Protein AF-A0A368XUX5-F1 (afdb_monomer)

pLDDT: mean 76.28, std 16.82, range [37.91, 93.5]

Foldseek 3Di:
DDPPPPPPPQPDQDPVLVVVLVVLVVVLVVLVPDPDRDPVVNVVSVVVSCVSSCVRVVVPPPD

Mean predicted aligned error: 11.17 Å

Solvent-accessible surface area (backbone atoms only — not comparable to full-atom values): 4020 Å² total; per-residue (Å²): 134,87,82,78,78,70,77,73,82,71,72,75,66,52,73,68,52,49,52,49,52,52,51,54,52,50,54,49,49,54,44,66,69,41,97,76,52,57,65,67,59,49,50,54,50,52,54,50,51,49,51,68,60,40,71,66,52,70,78,76,80,78,126

Organism: NCBI:txid545864

Secondary structure (DSSP, 8-state):
-----PPP---PPPHHHHHHHHHHHHHHHHHHSSSS--HHHHHHHHHHHHHHHHTTTTTSS--

Sequence (63 aa):
MPDHRQPAPRPTPSLRQARLIGRLRATLFELQCDADPDPVAIDRLMRRLARVRGHGSRSFLRA

Structure (mmCIF, N/CA/C/O backbone):
data_AF-A0A368XUX5-F1
#
_entry.id   AF-A0A368XUX5-F1
#
loop_
_atom_site.group_PDB
_atom_site.id
_atom_site.type_symbol
_atom_site.label_atom_id
_atom_site.label_alt_id
_atom_site.label_comp_id
_atom_site.label_asym_id
_atom_site.label_entity_id
_atom_site.label_seq_id
_atom_site.pdbx_PDB_ins_code
_atom_site.Cartn_x
_atom_site.Cartn_y
_atom_site.Cartn_z
_atom_site.occupancy
_atom_site.B_iso_or_equiv
_atom_site.auth_seq_id
_atom_site.auth_comp_id
_atom_site.auth_asym_id
_atom_site.auth_atom_id
_atom_site.pdbx_PDB_model_num
ATOM 1 N N . MET A 1 1 ? -42.334 11.045 9.793 1.00 45.19 1 MET A N 1
ATOM 2 C CA . MET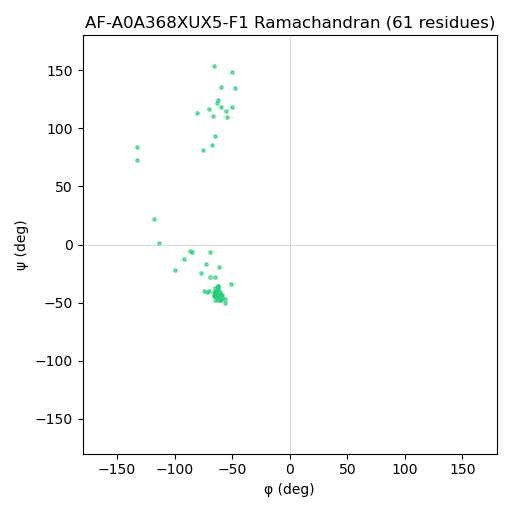 A 1 1 ? -41.276 10.700 10.767 1.00 45.19 1 MET A CA 1
ATOM 3 C C . MET A 1 1 ? -39.960 10.576 10.010 1.00 45.19 1 MET A C 1
ATOM 5 O O . MET A 1 1 ? -39.910 9.723 9.132 1.00 45.19 1 MET A O 1
ATOM 9 N N . PRO A 1 2 ? -38.946 11.435 10.226 1.00 55.56 2 PRO A N 1
ATOM 10 C CA . PRO A 1 2 ? -37.669 11.289 9.537 1.00 55.56 2 PRO A CA 1
ATOM 11 C C . PRO A 1 2 ? -36.824 10.214 10.235 1.00 55.56 2 PRO A C 1
ATOM 13 O O . PRO A 1 2 ? -36.412 10.381 11.384 1.00 55.56 2 PRO A O 1
ATOM 16 N N . ASP A 1 3 ? -36.597 9.107 9.529 1.00 58.12 3 ASP A N 1
ATOM 17 C CA . ASP A 1 3 ? -35.752 7.976 9.924 1.00 58.12 3 ASP A CA 1
ATOM 18 C C . ASP A 1 3 ? -34.290 8.453 10.027 1.00 58.12 3 ASP A C 1
ATOM 20 O O . ASP A 1 3 ? -33.562 8.546 9.036 1.00 58.12 3 ASP A O 1
ATOM 24 N N . HIS A 1 4 ? -33.859 8.842 11.229 1.00 60.56 4 HIS A N 1
ATOM 25 C CA . HIS A 1 4 ? -32.464 9.180 11.504 1.00 60.56 4 HIS A CA 1
ATOM 26 C C . HIS A 1 4 ? -31.657 7.882 11.592 1.00 60.56 4 HIS A C 1
ATOM 28 O O . HIS A 1 4 ? -31.372 7.382 12.680 1.00 60.56 4 HIS A O 1
ATOM 34 N N . ARG A 1 5 ? -31.269 7.321 10.440 1.00 61.69 5 ARG A N 1
ATOM 35 C CA . ARG A 1 5 ? -30.250 6.264 10.380 1.00 61.69 5 ARG A CA 1
ATOM 36 C C . ARG A 1 5 ? -28.909 6.859 10.779 1.00 61.69 5 ARG A C 1
ATOM 38 O O . ARG A 1 5 ? -28.130 7.308 9.941 1.00 61.69 5 ARG A O 1
ATOM 45 N N . 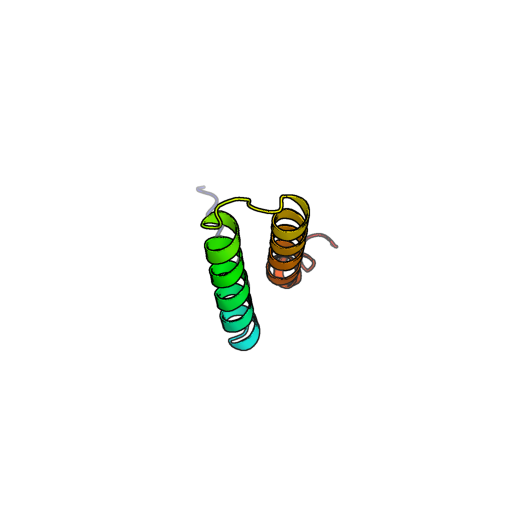GLN A 1 6 ? -28.669 6.893 12.082 1.00 55.88 6 GLN A N 1
ATOM 46 C CA . GLN A 1 6 ? -27.383 7.212 12.674 1.00 55.88 6 GLN A CA 1
ATOM 47 C C . GLN A 1 6 ? -26.325 6.332 11.979 1.00 55.88 6 GLN A C 1
ATOM 49 O O . GLN A 1 6 ? -26.458 5.104 12.008 1.00 55.88 6 GLN A O 1
ATOM 54 N N . PRO A 1 7 ? -25.324 6.907 11.279 1.00 56.69 7 PRO A N 1
ATOM 55 C CA . PRO A 1 7 ? -24.312 6.105 10.612 1.00 56.69 7 PRO A CA 1
ATOM 56 C C . PRO A 1 7 ? -23.620 5.275 11.687 1.00 56.69 7 PRO A C 1
ATOM 58 O O . PRO A 1 7 ? -23.068 5.833 12.637 1.00 56.69 7 PRO A O 1
ATOM 61 N N . ALA A 1 8 ? -23.717 3.948 11.565 1.00 58.72 8 ALA A N 1
ATOM 62 C CA . ALA A 1 8 ? -23.157 3.019 12.533 1.00 58.72 8 ALA A CA 1
ATOM 63 C C . ALA A 1 8 ? -21.712 3.434 12.862 1.00 58.72 8 ALA A C 1
ATOM 65 O O . ALA A 1 8 ? -20.961 3.771 11.933 1.00 58.72 8 ALA A O 1
ATOM 66 N N . PRO A 1 9 ? -21.323 3.458 14.151 1.00 56.88 9 PRO A N 1
ATOM 67 C CA . PRO A 1 9 ? -19.992 3.872 14.562 1.00 56.88 9 PRO A CA 1
ATOM 68 C C . PRO A 1 9 ? -18.975 3.035 13.795 1.00 56.88 9 PRO A C 1
ATOM 70 O O . PRO A 1 9 ? -18.868 1.821 13.977 1.00 56.88 9 PRO A O 1
ATOM 73 N N . ARG A 1 10 ? -18.267 3.685 12.866 1.00 60.91 10 ARG A N 1
ATOM 74 C CA . ARG A 1 10 ? -17.220 3.026 12.094 1.00 60.91 10 ARG A CA 1
ATOM 75 C C . ARG A 1 10 ? -16.174 2.582 13.109 1.00 60.91 10 ARG A C 1
ATOM 77 O O . ARG A 1 10 ? -15.711 3.442 13.860 1.00 60.91 10 ARG A O 1
ATOM 84 N N . PRO A 1 11 ? -15.808 1.292 13.160 1.00 58.84 11 PRO A N 1
ATOM 85 C CA . PRO A 1 11 ? -14.810 0.825 14.104 1.00 58.84 11 PRO A CA 1
ATOM 86 C C . PRO A 1 11 ? -13.546 1.653 13.893 1.00 58.84 11 PRO A C 1
ATOM 88 O O . PRO A 1 11 ? -12.954 1.645 12.809 1.00 58.84 11 PRO A O 1
ATOM 91 N N . THR A 1 12 ? -13.180 2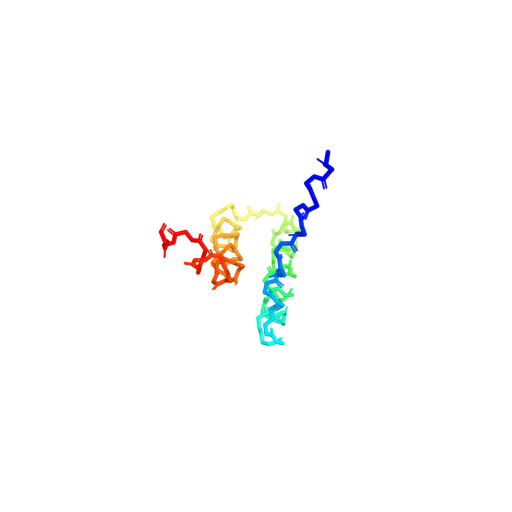.434 14.907 1.00 62.53 12 THR A N 1
ATOM 92 C CA . THR A 1 12 ? -11.947 3.206 14.886 1.00 62.53 12 THR A CA 1
ATOM 93 C C . THR A 1 12 ? -10.805 2.201 14.816 1.00 62.53 12 THR A C 1
ATOM 95 O O . THR A 1 12 ? -10.716 1.308 15.663 1.00 62.53 12 THR A O 1
ATOM 98 N N . PRO A 1 13 ? -9.952 2.270 13.779 1.00 63.44 13 PRO A N 1
ATOM 99 C CA . PRO A 1 13 ? -8.854 1.333 13.662 1.00 63.44 13 PRO A CA 1
ATOM 100 C C . PRO A 1 13 ? -7.967 1.485 14.893 1.00 63.44 13 PRO A C 1
ATOM 102 O O . PRO A 1 13 ? -7.632 2.600 15.299 1.00 63.44 13 PRO A O 1
ATOM 105 N N . SER A 1 14 ? -7.559 0.359 15.472 1.00 78.00 14 SER A N 1
ATOM 106 C CA .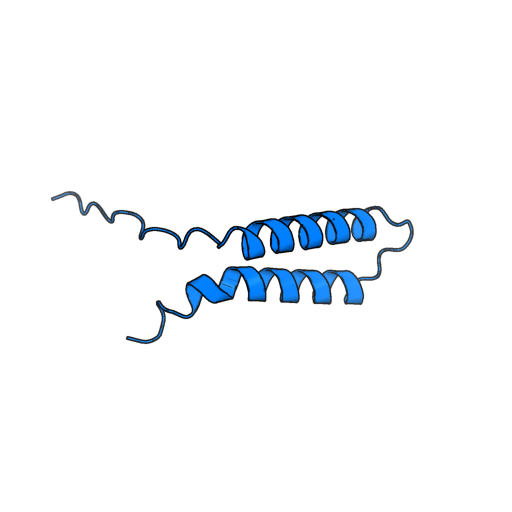 SER A 1 14 ? -6.537 0.361 16.519 1.00 78.00 14 SER A CA 1
ATOM 107 C C . SER A 1 14 ? -5.313 1.167 16.056 1.00 78.00 14 SER A C 1
ATOM 109 O O . SER A 1 14 ? -4.971 1.163 14.870 1.00 78.00 14 SER A O 1
ATOM 111 N N . LEU A 1 15 ? -4.597 1.830 16.972 1.00 80.19 15 LEU A N 1
ATOM 112 C CA . LEU A 1 15 ? -3.395 2.616 16.632 1.00 80.19 15 LEU A CA 1
ATOM 113 C C . LEU A 1 15 ? -2.381 1.814 15.792 1.00 80.19 15 LEU A C 1
ATOM 115 O O . LEU A 1 15 ? -1.731 2.353 14.897 1.00 80.19 15 LEU A O 1
ATOM 119 N N . ARG A 1 16 ? -2.284 0.500 16.038 1.00 80.69 16 ARG A N 1
ATO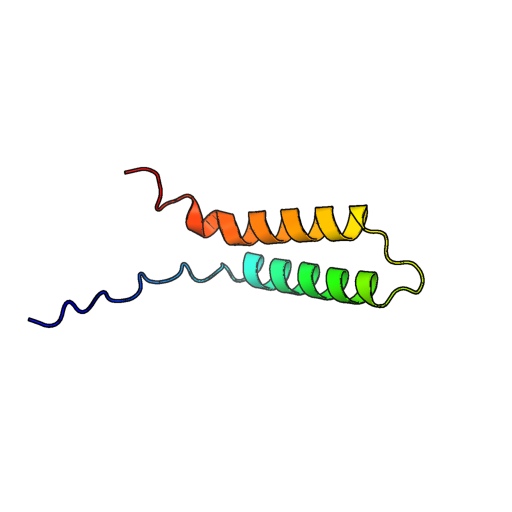M 120 C CA . ARG A 1 16 ? -1.463 -0.427 15.245 1.00 80.69 16 ARG A CA 1
ATOM 121 C C . ARG A 1 16 ? -1.971 -0.567 13.804 1.00 80.69 16 ARG A C 1
ATOM 123 O O . ARG A 1 16 ? -1.164 -0.503 12.879 1.00 80.69 16 ARG A O 1
ATOM 130 N N . GLN A 1 17 ? -3.283 -0.706 13.598 1.00 83.00 17 GLN A N 1
ATOM 131 C CA . GLN A 1 17 ? -3.895 -0.736 12.263 1.00 83.00 17 GLN A CA 1
ATOM 132 C C . GLN A 1 17 ? -3.731 0.598 11.533 1.00 83.00 17 GLN A C 1
ATOM 134 O O . GLN A 1 17 ? -3.369 0.587 10.363 1.00 83.00 17 GLN A O 1
ATOM 139 N N . ALA A 1 18 ? -3.926 1.735 12.205 1.00 84.44 18 ALA A N 1
ATOM 140 C CA . ALA A 1 18 ? -3.718 3.054 11.606 1.00 84.44 18 ALA A CA 1
ATOM 141 C C . ALA A 1 18 ? -2.272 3.234 11.106 1.00 84.44 18 ALA A C 1
ATOM 143 O O . ALA A 1 18 ? -2.064 3.623 9.956 1.00 84.44 18 ALA A O 1
ATOM 144 N N . ARG A 1 19 ? -1.273 2.857 11.920 1.00 88.44 19 ARG A N 1
ATOM 145 C CA . ARG A 1 19 ? 0.145 2.872 11.515 1.00 88.44 19 ARG A CA 1
ATOM 146 C C . ARG A 1 19 ? 0.420 1.940 10.334 1.00 88.44 19 ARG A C 1
ATOM 148 O O . ARG A 1 19 ? 1.124 2.327 9.405 1.00 88.44 19 ARG A O 1
ATOM 155 N N . LEU A 1 20 ? -0.141 0.730 10.351 1.00 88.69 20 LEU A N 1
ATOM 156 C CA . LEU A 1 20 ? 0.018 -0.227 9.256 1.00 88.69 20 LEU A CA 1
ATOM 157 C C . LEU A 1 20 ? -0.615 0.283 7.955 1.00 88.69 20 LEU A C 1
ATOM 159 O O . LEU A 1 20 ? 0.018 0.206 6.909 1.00 88.69 20 LEU A O 1
ATOM 163 N N . ILE A 1 21 ? -1.827 0.840 8.014 1.00 88.56 21 ILE A N 1
ATOM 164 C CA . ILE A 1 21 ? -2.493 1.459 6.860 1.00 88.56 21 ILE A CA 1
ATOM 165 C C . ILE A 1 21 ? -1.640 2.609 6.318 1.00 88.56 21 ILE A C 1
ATOM 167 O O . ILE A 1 21 ? -1.465 2.696 5.108 1.00 88.56 21 ILE A O 1
ATOM 171 N N . GLY A 1 22 ? -1.086 3.456 7.192 1.00 90.19 22 GLY A N 1
ATOM 172 C CA . GLY A 1 22 ? -0.180 4.537 6.797 1.00 90.19 22 GLY A CA 1
ATOM 173 C C . GLY A 1 22 ? 1.029 4.023 6.014 1.00 90.19 22 GLY A C 1
ATOM 174 O O . GLY A 1 22 ? 1.271 4.487 4.904 1.00 90.19 22 GLY A O 1
ATOM 175 N N . ARG A 1 23 ? 1.718 2.999 6.535 1.00 92.88 23 ARG A N 1
ATOM 176 C CA . ARG A 1 23 ? 2.859 2.366 5.847 1.00 92.88 23 ARG A CA 1
ATOM 177 C C . ARG A 1 23 ? 2.469 1.774 4.494 1.00 92.88 23 ARG A C 1
ATOM 179 O O . ARG A 1 23 ? 3.132 2.049 3.508 1.00 92.88 23 ARG A O 1
ATOM 186 N N . LEU A 1 24 ? 1.370 1.018 4.430 1.00 91.44 24 LEU A N 1
ATOM 187 C CA . LEU A 1 24 ? 0.908 0.409 3.176 1.00 91.44 24 LEU A CA 1
ATOM 188 C C . LEU A 1 24 ? 0.553 1.463 2.115 1.00 91.44 24 LEU A C 1
ATOM 190 O O . LEU A 1 24 ? 0.786 1.233 0.935 1.00 91.44 24 LEU A O 1
ATOM 194 N N . ARG A 1 25 ? -0.003 2.613 2.522 1.00 91.62 25 ARG A N 1
ATOM 195 C CA . ARG A 1 25 ? -0.295 3.724 1.603 1.00 91.62 25 ARG A CA 1
ATOM 196 C C . ARG A 1 25 ? 0.975 4.405 1.102 1.00 91.62 25 ARG A C 1
ATOM 198 O O . ARG A 1 25 ? 1.027 4.724 -0.076 1.00 91.62 25 ARG A O 1
ATOM 205 N N . ALA A 1 26 ? 1.970 4.599 1.967 1.00 93.50 26 ALA A N 1
ATOM 206 C CA . ALA A 1 26 ? 3.260 5.159 1.566 1.00 93.50 26 ALA A CA 1
ATOM 207 C C . ALA A 1 26 ? 3.963 4.253 0.544 1.00 93.50 26 ALA A C 1
ATOM 209 O O . ALA A 1 26 ? 4.327 4.716 -0.527 1.00 93.50 26 ALA A O 1
ATOM 210 N N . THR A 1 27 ? 4.026 2.945 0.809 1.00 92.38 27 THR A N 1
ATOM 211 C CA . THR A 1 27 ? 4.618 1.976 -0.127 1.00 92.38 27 THR A CA 1
ATOM 212 C C . THR A 1 27 ? 3.862 1.906 -1.457 1.00 92.38 27 THR A C 1
ATOM 214 O O . THR A 1 27 ? 4.482 1.771 -2.502 1.00 92.38 27 THR A O 1
ATOM 217 N N . LEU A 1 28 ? 2.527 2.013 -1.444 1.00 92.44 28 LEU A N 1
ATOM 218 C CA . LEU A 1 28 ? 1.742 2.103 -2.682 1.00 92.44 28 LEU A CA 1
ATOM 219 C C . LEU A 1 28 ? 2.090 3.346 -3.499 1.00 92.44 28 LEU A C 1
ATOM 221 O O . LEU A 1 28 ? 2.159 3.256 -4.717 1.00 92.44 28 LEU A O 1
ATOM 225 N N . PHE A 1 29 ? 2.288 4.484 -2.834 1.00 91.19 29 PHE A N 1
ATOM 226 C CA . PHE A 1 29 ? 2.678 5.721 -3.499 1.00 91.19 29 PHE A CA 1
ATOM 227 C C . PHE A 1 29 ? 4.072 5.598 -4.124 1.00 91.19 29 PHE A C 1
ATOM 229 O O . PHE A 1 29 ? 4.223 5.892 -5.301 1.00 91.19 29 PHE A O 1
ATOM 236 N N . GLU A 1 30 ? 5.054 5.085 -3.379 1.00 92.12 30 GLU A N 1
ATOM 237 C CA . GLU A 1 30 ? 6.412 4.845 -3.892 1.00 92.12 30 GLU A CA 1
ATOM 238 C C . GLU A 1 30 ? 6.405 3.935 -5.127 1.00 92.12 30 GLU A C 1
ATOM 240 O O . GLU A 1 30 ? 6.983 4.293 -6.145 1.00 92.12 30 GLU A O 1
ATOM 245 N N . LEU A 1 31 ? 5.672 2.815 -5.077 1.00 89.62 31 LEU A N 1
ATOM 246 C CA . LEU A 1 31 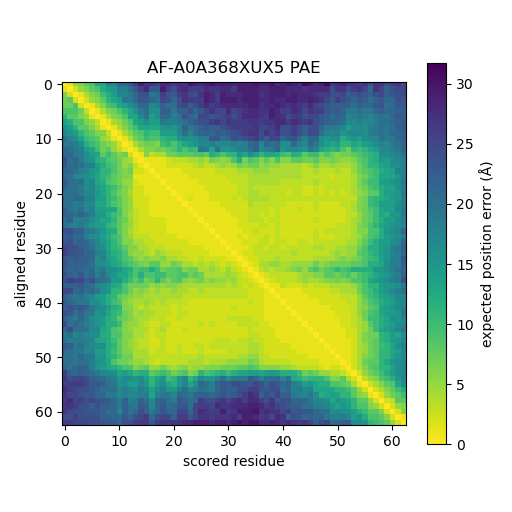? 5.530 1.889 -6.208 1.00 89.62 31 LEU A CA 1
ATOM 247 C C . LEU A 1 31 ? 4.865 2.522 -7.432 1.00 89.62 31 LEU A C 1
ATOM 249 O O . LEU A 1 31 ? 5.201 2.167 -8.551 1.00 89.62 31 LEU A O 1
ATOM 253 N N . GLN A 1 32 ? 3.898 3.418 -7.232 1.00 88.38 32 GLN A N 1
ATOM 254 C CA . GLN A 1 32 ? 3.213 4.110 -8.328 1.00 88.38 32 GLN A CA 1
ATOM 255 C C . GLN A 1 32 ? 4.049 5.242 -8.930 1.00 88.38 32 GLN A C 1
ATOM 257 O O . GLN A 1 32 ? 3.810 5.624 -10.072 1.00 88.38 32 GLN A O 1
ATOM 262 N N . CYS A 1 33 ? 4.984 5.793 -8.158 1.00 90.81 33 CYS A N 1
ATOM 263 C CA . CYS A 1 33 ? 5.933 6.802 -8.614 1.00 90.81 33 CYS A CA 1
ATOM 264 C C . CYS A 1 33 ? 7.179 6.202 -9.278 1.00 90.81 33 CYS A C 1
ATOM 266 O O . CYS A 1 33 ? 7.995 6.965 -9.794 1.00 90.81 33 CYS A O 1
ATOM 268 N N . ASP A 1 34 ? 7.339 4.877 -9.253 1.00 90.62 34 ASP A N 1
ATOM 269 C CA . ASP A 1 34 ? 8.416 4.189 -9.958 1.00 90.62 34 ASP A CA 1
ATOM 270 C C . ASP A 1 34 ? 8.255 4.333 -11.484 1.00 90.62 34 ASP A C 1
ATOM 272 O O . ASP A 1 34 ? 7.149 4.523 -11.997 1.00 90.62 34 ASP A O 1
ATOM 276 N N . ALA A 1 35 ? 9.366 4.262 -12.216 1.00 87.19 35 ALA A N 1
ATOM 277 C CA . ALA A 1 35 ? 9.382 4.422 -13.669 1.00 87.19 35 ALA A CA 1
ATOM 278 C C . ALA A 1 35 ? 8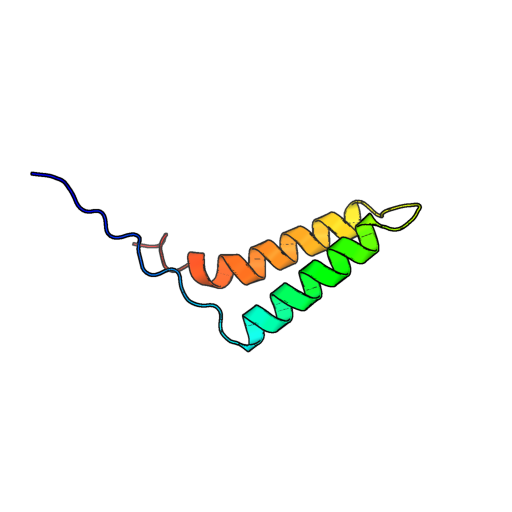.711 3.242 -14.394 1.00 87.19 35 ALA A C 1
ATOM 280 O O . ALA A 1 35 ? 8.170 3.426 -15.485 1.00 87.19 35 ALA A O 1
ATOM 281 N N . ASP A 1 36 ? 8.727 2.057 -13.777 1.00 88.75 36 ASP A N 1
ATOM 282 C CA . ASP A 1 36 ? 8.033 0.858 -14.251 1.00 88.75 36 ASP A CA 1
ATOM 283 C C . ASP A 1 36 ? 7.259 0.197 -13.089 1.00 88.75 36 ASP A C 1
ATOM 285 O O . ASP A 1 36 ? 7.779 -0.680 -12.390 1.00 88.75 36 ASP A O 1
ATOM 289 N N . PRO A 1 37 ? 6.034 0.669 -12.795 1.00 84.31 37 PRO A N 1
ATOM 290 C CA . PRO A 1 37 ? 5.265 0.192 -11.654 1.00 84.31 37 PRO A CA 1
ATOM 291 C C . PRO A 1 37 ? 4.777 -1.246 -11.872 1.00 84.31 37 PRO A C 1
ATOM 293 O O . PRO A 1 37 ? 3.924 -1.491 -12.725 1.00 84.31 37 PRO A O 1
ATOM 296 N N . ASP A 1 38 ? 5.224 -2.194 -11.037 1.00 91.19 38 ASP A N 1
ATOM 297 C CA . ASP A 1 38 ? 4.746 -3.584 -11.094 1.00 91.19 38 ASP A CA 1
ATOM 298 C C . ASP A 1 38 ? 3.251 -3.673 -10.696 1.00 91.19 38 ASP A C 1
ATOM 300 O O . ASP A 1 38 ? 2.899 -3.527 -9.511 1.00 91.19 38 ASP A O 1
ATOM 304 N N . PRO A 1 39 ? 2.342 -3.978 -11.647 1.00 89.06 39 PRO A N 1
ATOM 305 C CA . PRO A 1 39 ? 0.911 -4.035 -11.374 1.00 89.06 39 PRO A CA 1
ATOM 306 C C . PRO A 1 39 ? 0.549 -5.164 -10.399 1.00 89.06 39 PRO A C 1
ATOM 308 O O . PRO A 1 39 ? -0.421 -5.044 -9.645 1.00 89.06 39 PRO A O 1
ATOM 311 N N . VAL A 1 40 ? 1.331 -6.250 -10.355 1.00 92.06 40 VAL A N 1
ATOM 312 C CA . VAL A 1 40 ? 1.100 -7.378 -9.444 1.00 92.06 40 VAL A CA 1
ATOM 313 C C . VAL A 1 40 ? 1.438 -6.980 -8.009 1.00 92.06 40 VAL A C 1
ATOM 315 O O . VAL A 1 40 ? 0.697 -7.325 -7.078 1.00 92.06 40 VAL A O 1
ATOM 318 N N . ALA A 1 41 ? 2.527 -6.238 -7.805 1.00 88.69 41 ALA A N 1
ATOM 319 C CA . ALA A 1 41 ? 2.903 -5.712 -6.495 1.00 88.69 41 ALA A CA 1
ATOM 320 C C . ALA A 1 41 ? 1.863 -4.715 -5.960 1.00 88.69 41 ALA A C 1
ATOM 322 O O . ALA A 1 41 ? 1.439 -4.830 -4.802 1.00 88.69 41 ALA A O 1
ATOM 323 N N . ILE A 1 42 ? 1.391 -3.797 -6.810 1.00 90.44 42 ILE A N 1
ATOM 324 C CA . ILE A 1 42 ? 0.342 -2.824 -6.468 1.00 90.44 42 ILE A CA 1
ATOM 325 C C . ILE A 1 42 ? -0.949 -3.543 -6.070 1.00 90.44 42 ILE A C 1
ATOM 327 O O . ILE A 1 42 ? -1.525 -3.259 -5.016 1.00 90.44 42 ILE A O 1
ATOM 331 N N . ASP A 1 43 ? -1.386 -4.519 -6.862 1.00 91.38 43 ASP A N 1
ATOM 332 C CA . ASP A 1 43 ? -2.614 -5.257 -6.593 1.00 91.38 43 ASP A CA 1
ATOM 333 C C . ASP A 1 43 ? -2.524 -6.079 -5.288 1.00 91.38 43 ASP A C 1
ATOM 335 O O . ASP A 1 43 ? -3.440 -6.058 -4.456 1.00 91.38 43 ASP A O 1
ATOM 339 N N . ARG A 1 44 ? -1.376 -6.714 -5.011 1.00 91.44 44 ARG A N 1
ATOM 340 C CA . ARG A 1 44 ? -1.116 -7.381 -3.719 1.00 91.44 44 ARG A CA 1
ATOM 341 C C . ARG A 1 44 ? -1.210 -6.408 -2.539 1.00 91.44 44 ARG A C 1
ATOM 343 O O . ARG A 1 44 ? -1.810 -6.751 -1.512 1.00 91.44 44 ARG A O 1
ATOM 350 N N . LEU A 1 45 ? -0.651 -5.205 -2.669 1.00 91.56 45 LEU A N 1
ATOM 351 C CA . LEU A 1 45 ? -0.728 -4.154 -1.650 1.00 91.56 45 LEU A CA 1
ATOM 352 C C . LEU A 1 45 ? -2.164 -3.662 -1.440 1.00 91.56 45 LEU A C 1
ATOM 354 O O . LEU A 1 45 ? -2.611 -3.567 -0.294 1.00 91.56 45 LEU A O 1
ATOM 358 N N . MET A 1 46 ? -2.915 -3.439 -2.518 1.00 90.00 46 MET A N 1
ATOM 359 C CA . MET A 1 46 ? -4.325 -3.048 -2.466 1.00 90.00 46 MET A CA 1
ATOM 360 C C . MET A 1 46 ? -5.186 -4.112 -1.777 1.00 90.00 46 MET A C 1
ATOM 362 O O . MET A 1 46 ? -5.948 -3.788 -0.860 1.00 90.00 46 MET A O 1
ATOM 366 N N . ARG A 1 47 ? -5.005 -5.399 -2.110 1.00 89.62 47 ARG A N 1
ATOM 367 C CA . ARG A 1 47 ? -5.679 -6.511 -1.410 1.00 89.62 47 ARG A CA 1
ATOM 368 C C . ARG A 1 47 ? -5.312 -6.553 0.072 1.00 89.62 47 ARG A C 1
ATOM 370 O O . ARG A 1 47 ? -6.179 -6.790 0.916 1.00 89.62 47 ARG A O 1
ATOM 377 N N . ARG A 1 48 ? -4.045 -6.313 0.425 1.00 88.94 48 ARG A N 1
ATOM 378 C CA . ARG A 1 48 ? -3.596 -6.269 1.826 1.00 88.94 48 ARG A CA 1
ATOM 379 C C . ARG A 1 48 ? -4.243 -5.110 2.585 1.00 88.94 48 ARG A C 1
ATOM 381 O O . ARG A 1 48 ? -4.708 -5.303 3.706 1.00 88.94 48 ARG A O 1
ATOM 388 N N . LEU A 1 49 ? -4.347 -3.942 1.961 1.00 88.81 49 LEU A N 1
ATOM 389 C CA . LEU A 1 49 ? -4.992 -2.758 2.524 1.00 88.81 49 LEU A CA 1
ATOM 390 C C . LEU A 1 49 ? -6.501 -2.982 2.722 1.00 88.81 49 LEU A C 1
ATOM 392 O O . LEU A 1 49 ? -7.042 -2.651 3.781 1.00 88.81 49 LEU A O 1
ATOM 396 N N . ALA A 1 50 ? -7.158 -3.642 1.763 1.00 85.94 50 ALA A N 1
ATOM 397 C CA . ALA A 1 50 ? -8.549 -4.071 1.876 1.00 85.94 50 ALA A CA 1
ATOM 398 C C . ALA A 1 50 ? -8.760 -5.072 3.023 1.00 85.94 50 ALA A C 1
ATOM 400 O O . ALA A 1 50 ? -9.737 -4.950 3.753 1.00 85.94 50 ALA A O 1
ATOM 401 N N . ARG A 1 51 ? -7.830 -6.010 3.259 1.00 84.94 51 ARG A N 1
ATOM 402 C CA . ARG A 1 51 ? -7.899 -6.939 4.407 1.00 84.94 51 ARG A CA 1
ATOM 403 C C . ARG A 1 51 ? -7.758 -6.220 5.749 1.00 84.94 51 ARG A C 1
ATOM 405 O O . ARG A 1 51 ? -8.531 -6.497 6.662 1.00 84.94 51 ARG A O 1
ATOM 412 N N . VAL A 1 52 ? -6.815 -5.279 5.868 1.00 83.81 52 VAL A N 1
ATOM 413 C CA . VAL A 1 52 ? -6.612 -4.503 7.108 1.00 83.81 52 VAL A CA 1
ATOM 414 C C . VAL A 1 52 ? -7.831 -3.623 7.413 1.00 83.81 52 VAL A C 1
ATOM 416 O O . VAL A 1 52 ? -8.225 -3.522 8.572 1.00 83.81 52 VAL A O 1
ATOM 419 N N . ARG A 1 53 ? -8.473 -3.046 6.387 1.00 77.00 53 ARG A N 1
ATOM 420 C CA . ARG A 1 53 ? -9.731 -2.287 6.531 1.00 77.00 53 ARG A CA 1
ATOM 421 C C . ARG A 1 53 ? -10.955 -3.184 6.770 1.00 77.00 53 ARG A C 1
ATOM 423 O O . ARG A 1 53 ? -11.809 -2.857 7.586 1.00 77.00 53 ARG A O 1
ATOM 430 N N . GLY A 1 54 ? -11.033 -4.325 6.089 1.00 70.00 54 GLY A N 1
ATOM 431 C CA . GLY A 1 54 ? -12.141 -5.283 6.157 1.00 70.00 54 GLY A CA 1
ATOM 432 C C . GLY A 1 54 ? -12.200 -6.085 7.458 1.00 70.00 54 GLY A C 1
ATOM 433 O O . GLY A 1 54 ? -13.258 -6.610 7.798 1.00 70.00 54 GLY A O 1
ATOM 434 N N . HIS A 1 55 ? -11.113 -6.124 8.234 1.00 59.75 55 HIS A N 1
ATOM 435 C CA . HIS A 1 55 ? -11.097 -6.723 9.572 1.00 59.75 55 HIS A CA 1
ATOM 436 C C . HIS A 1 55 ? -12.066 -6.030 10.557 1.00 59.75 55 HIS A C 1
ATOM 438 O O . HIS A 1 55 ? -12.450 -6.636 11.551 1.00 59.75 55 HIS A O 1
ATOM 444 N N . GLY A 1 56 ? -12.505 -4.795 10.280 1.00 53.03 56 GLY A N 1
ATOM 445 C CA . GLY A 1 56 ? -13.594 -4.134 11.018 1.00 53.03 56 GLY A CA 1
ATOM 446 C C . GLY A 1 56 ? -14.995 -4.340 10.420 1.00 53.03 56 GLY A C 1
ATOM 447 O O . GLY A 1 56 ? -15.982 -4.025 11.070 1.00 53.03 56 GLY A O 1
ATOM 448 N N . SER A 1 57 ? -15.101 -4.860 9.191 1.00 50.25 57 SER A N 1
ATOM 449 C CA . SER A 1 57 ? -16.367 -4.977 8.444 1.00 50.25 57 SER A CA 1
ATOM 450 C C . SER A 1 57 ? -16.981 -6.384 8.500 1.00 50.25 57 SER A C 1
ATOM 452 O O . SER A 1 57 ? -18.190 -6.552 8.358 1.00 50.25 57 SER A O 1
ATOM 454 N N . ARG A 1 58 ? -16.176 -7.424 8.780 1.00 52.44 58 ARG A N 1
ATOM 455 C CA . ARG A 1 58 ? -16.670 -8.815 8.882 1.00 52.44 58 ARG A CA 1
ATOM 456 C C . ARG A 1 58 ? -17.564 -9.086 10.101 1.00 52.44 58 ARG A C 1
ATOM 458 O O . ARG A 1 58 ? -18.146 -10.162 10.159 1.00 52.44 58 ARG A O 1
ATOM 465 N N . SER A 1 59 ? -17.717 -8.134 11.023 1.00 47.97 59 SER A N 1
ATOM 466 C CA . SER A 1 59 ? -18.634 -8.271 12.165 1.00 47.97 59 SER A CA 1
ATOM 467 C C . SER A 1 59 ? -20.081 -7.847 11.877 1.00 47.97 59 SER A C 1
ATOM 469 O O . S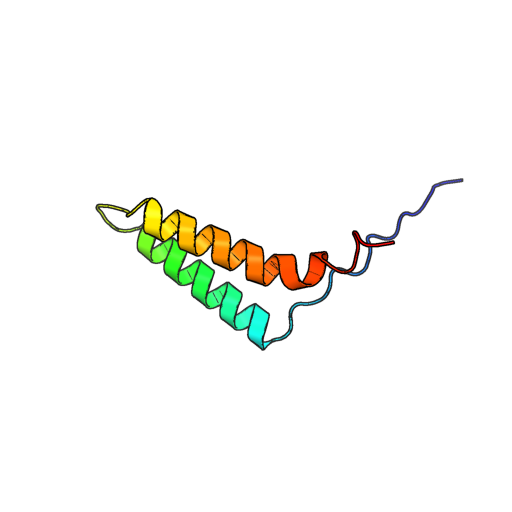ER A 1 59 ? -20.921 -8.052 12.742 1.00 47.97 59 SER A O 1
ATOM 471 N N . PHE A 1 60 ? -20.408 -7.296 10.698 1.00 52.38 60 PHE A N 1
ATOM 472 C CA . PHE A 1 60 ? -21.765 -6.787 10.409 1.00 52.38 60 PHE A CA 1
ATOM 473 C C . PHE A 1 60 ? -22.547 -7.56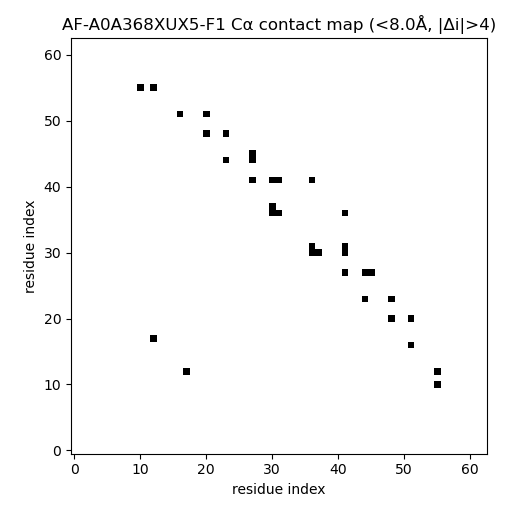0 9.329 1.00 52.38 60 PHE A C 1
ATOM 475 O O . PHE A 1 60 ? -23.671 -7.185 9.023 1.00 52.38 60 PHE A O 1
ATOM 482 N N . LEU A 1 61 ? -21.989 -8.634 8.755 1.00 48.03 61 LEU A N 1
ATOM 483 C CA . LEU A 1 61 ? -22.655 -9.450 7.717 1.00 48.03 61 LEU A CA 1
ATOM 484 C C . LEU A 1 61 ? -22.896 -10.908 8.145 1.00 48.03 61 LEU A C 1
ATOM 486 O O . LEU A 1 61 ? -23.040 -11.793 7.306 1.00 48.03 61 LEU A O 1
ATOM 490 N N . ARG A 1 62 ? -22.924 -11.173 9.455 1.00 44.34 62 ARG A N 1
ATOM 491 C CA . ARG A 1 62 ? -23.351 -12.467 9.999 1.00 44.34 62 ARG A CA 1
ATOM 492 C C . ARG A 1 62 ? -24.335 -12.238 11.148 1.00 44.34 62 ARG A C 1
ATOM 494 O O . ARG A 1 62 ? -23.972 -12.384 12.309 1.00 44.34 62 ARG A O 1
ATOM 501 N N . ALA A 1 63 ? -25.543 -11.823 10.785 1.00 37.91 63 ALA A N 1
ATOM 502 C CA . ALA A 1 63 ? -26.761 -11.912 11.582 1.00 37.91 63 ALA A CA 1
ATOM 503 C C . ALA A 1 63 ? -27.879 -12.342 10.631 1.00 37.91 63 ALA A C 1
ATOM 505 O O . ALA A 1 63 ? -27.933 -11.755 9.525 1.00 37.91 63 ALA A O 1
#

Nearest PDB structures (foldseek):
  7n6g-assembly1_3I  TM=9.113E-01  e=7.412E+00  Chlamydomonas reinhardtii

Radius of gyration: 16.18 Å; Cα contacts (8 Å, |Δi|>4): 17; chains: 1; bounding box: 51×24×31 Å